Protein AF-A0A928TQ72-F1 (afdb_monomer_lite)

Sequence (127 aa):
MTANPHDPAPPPGLPTPQQAFEFMQRMWNPLGVPIPGFAPPGTPTAAPAPVAGAMPFPNPAMMFATLDPAEVERKLGELRVIENWLAMSLSMLQMSIKTMELQKASLEALRGAAPKGGEGRRQAPSR

Foldseek 3Di:
DDDDPDDPDPDPDDQDPVSLVVVVCCVVCVPPDDDPPDDDPDDDDDDDDDDDDDDPDPDVVVVVVPDDVVVVVVVVVVVVVVVVVVVVVVVSVVVVVVVVVVVVVVVVVVVVPPDPPDDDPDPDDDD

Radius of gyration: 28.76 Å; chains: 1; bounding box: 49×48×96 Å

pLDDT: mean 70.87, std 15.94, range [42.34, 97.69]

Structure (mmCIF, N/CA/C/O backbone):
data_AF-A0A928TQ72-F1
#
_entry.id   AF-A0A928TQ72-F1
#
loop_
_atom_site.group_PDB
_atom_site.id
_atom_site.type_symbol
_atom_site.label_atom_id
_atom_site.label_alt_id
_atom_site.label_comp_id
_atom_site.label_asym_id
_atom_site.label_entity_id
_atom_site.label_seq_id
_atom_site.pdbx_PDB_ins_code
_atom_site.Cartn_x
_atom_site.Cartn_y
_atom_site.Cartn_z
_atom_site.occupancy
_atom_site.B_iso_or_equiv
_atom_site.auth_seq_id
_atom_site.auth_comp_id
_atom_site.auth_asym_id
_atom_site.auth_atom_id
_atom_site.pdbx_PDB_model_num
ATOM 1 N N . MET A 1 1 ? 1.053 24.566 33.201 1.00 52.09 1 MET A N 1
ATOM 2 C CA . MET A 1 1 ? 1.763 23.278 33.073 1.00 52.09 1 MET A CA 1
ATOM 3 C C . MET A 1 1 ? 1.632 22.502 34.374 1.00 52.09 1 MET A C 1
ATOM 5 O O . MET A 1 1 ? 2.221 22.953 35.341 1.00 52.09 1 MET A O 1
ATOM 9 N N . THR A 1 2 ? 0.925 21.371 34.403 1.00 42.34 2 THR A N 1
ATOM 10 C CA . THR A 1 2 ? 1.157 20.286 35.383 1.00 42.34 2 THR A CA 1
ATOM 11 C C . THR A 1 2 ? 0.601 18.980 34.803 1.00 42.34 2 THR A C 1
ATOM 13 O O . THR A 1 2 ? -0.606 18.760 34.778 1.00 42.34 2 THR A O 1
ATOM 16 N N . ALA A 1 3 ? 1.490 18.150 34.252 1.00 44.75 3 ALA A N 1
ATOM 17 C CA . ALA A 1 3 ? 1.177 16.813 33.749 1.00 44.75 3 ALA A CA 1
ATOM 18 C C . ALA A 1 3 ? 1.177 15.793 34.904 1.00 44.75 3 ALA A C 1
ATOM 20 O O . ALA A 1 3 ? 1.959 15.923 35.845 1.00 44.75 3 ALA A O 1
ATOM 21 N N . ASN A 1 4 ? 0.285 14.804 34.833 1.00 46.31 4 ASN A N 1
ATOM 22 C CA . ASN A 1 4 ? 0.061 13.776 35.853 1.00 46.31 4 ASN A CA 1
ATOM 23 C C . ASN A 1 4 ? 1.017 12.574 35.616 1.00 46.31 4 ASN A C 1
ATOM 25 O O . ASN A 1 4 ? 1.099 12.111 34.481 1.00 46.31 4 ASN A O 1
ATOM 29 N N . PRO A 1 5 ? 1.752 12.062 36.625 1.00 55.97 5 PRO A N 1
ATOM 30 C CA . PRO A 1 5 ? 2.858 11.103 36.445 1.00 55.97 5 PRO A CA 1
ATOM 31 C C . PRO A 1 5 ? 2.467 9.613 36.297 1.00 55.97 5 PRO A C 1
ATOM 33 O O . PRO A 1 5 ? 3.276 8.744 36.615 1.00 55.97 5 PRO A O 1
ATOM 36 N N . HIS A 1 6 ? 1.259 9.279 35.829 1.00 53.41 6 HIS A N 1
ATOM 37 C CA . HIS A 1 6 ? 0.826 7.879 35.687 1.00 53.41 6 HIS A CA 1
ATOM 38 C C . HIS A 1 6 ? 0.168 7.583 34.335 1.00 53.41 6 HIS A C 1
ATOM 40 O O . HIS A 1 6 ? -0.966 7.119 34.280 1.00 53.41 6 HIS A O 1
ATOM 46 N N . ASP A 1 7 ? 0.898 7.829 33.249 1.00 58.81 7 ASP A N 1
ATOM 47 C CA . ASP A 1 7 ? 0.660 7.118 31.992 1.00 58.81 7 ASP A CA 1
ATOM 48 C C . ASP A 1 7 ? 1.752 6.049 31.829 1.00 58.81 7 ASP A C 1
ATOM 50 O O . ASP A 1 7 ? 2.940 6.375 31.949 1.00 58.81 7 ASP A O 1
ATOM 54 N N . PRO A 1 8 ? 1.403 4.770 31.592 1.00 58.03 8 PRO A N 1
ATOM 55 C CA . PRO A 1 8 ? 2.397 3.753 31.292 1.00 58.03 8 PRO A CA 1
ATOM 56 C C . PRO A 1 8 ? 3.085 4.121 29.976 1.00 58.03 8 PRO A C 1
ATOM 58 O O . PRO A 1 8 ? 2.469 4.132 28.910 1.00 58.03 8 PRO A O 1
ATOM 61 N N . ALA A 1 9 ? 4.378 4.436 30.063 1.00 61.94 9 ALA A N 1
ATOM 62 C CA . ALA A 1 9 ? 5.214 4.644 28.894 1.00 61.94 9 ALA A CA 1
ATOM 63 C C . ALA A 1 9 ? 5.131 3.396 27.991 1.00 61.94 9 ALA A C 1
ATOM 65 O O . ALA A 1 9 ? 5.322 2.278 28.485 1.00 61.94 9 ALA A O 1
ATOM 66 N N . PRO A 1 10 ? 4.824 3.545 26.690 1.00 57.69 10 PRO A N 1
ATOM 67 C CA . PRO A 1 10 ? 4.765 2.407 25.787 1.00 57.69 10 PRO A CA 1
ATOM 68 C C . PRO A 1 10 ? 6.147 1.731 25.693 1.00 57.69 10 PRO A C 1
ATOM 70 O O . PRO A 1 10 ? 7.170 2.423 25.724 1.00 57.69 10 PRO A O 1
ATOM 73 N N . PRO A 1 11 ? 6.204 0.389 25.592 1.00 56.75 11 PRO A N 1
ATOM 74 C CA . PRO A 1 11 ? 7.461 -0.347 25.531 1.00 56.75 11 PRO A CA 1
ATOM 75 C C . PRO A 1 11 ? 8.291 0.080 24.307 1.00 56.75 11 PRO A C 1
ATOM 77 O O . PRO A 1 11 ? 7.732 0.283 23.224 1.00 56.75 11 PRO A O 1
ATOM 80 N N . PRO A 1 12 ? 9.623 0.206 24.443 1.00 56.25 12 PRO A N 1
ATOM 81 C CA . PRO A 1 12 ? 10.479 0.649 23.353 1.00 56.25 12 PRO A CA 1
ATOM 82 C C . PRO A 1 12 ? 10.559 -0.454 22.294 1.00 56.25 12 PRO A C 1
ATOM 84 O O . PRO A 1 12 ? 11.138 -1.511 22.534 1.00 56.25 12 PRO A O 1
ATOM 87 N N . GLY A 1 13 ? 9.970 -0.219 21.120 1.00 59.28 13 GLY A N 1
ATOM 88 C CA . GLY A 1 13 ? 10.165 -1.092 19.957 1.00 59.28 13 GLY A CA 1
ATOM 89 C C . GLY A 1 13 ? 8.981 -1.241 19.005 1.00 59.28 13 GLY A C 1
ATOM 90 O O . GLY A 1 13 ? 9.192 -1.692 17.884 1.00 59.28 13 GLY A O 1
ATOM 91 N N . LEU A 1 14 ? 7.761 -0.847 19.392 1.00 60.28 14 LEU A N 1
ATOM 92 C CA . LEU A 1 14 ? 6.604 -0.858 18.490 1.00 60.28 14 LEU A CA 1
ATOM 93 C C . LEU A 1 14 ? 6.079 0.567 18.287 1.00 60.28 14 LEU A C 1
ATOM 95 O O . LEU A 1 14 ? 5.783 1.236 19.280 1.00 60.28 14 LEU A O 1
ATOM 99 N N . PRO A 1 15 ? 5.956 1.046 17.034 1.00 62.56 15 PRO A N 1
ATOM 100 C CA . PRO A 1 15 ? 5.344 2.339 16.782 1.00 62.56 15 PRO A CA 1
ATOM 101 C C . PRO A 1 15 ? 3.919 2.307 17.327 1.00 62.56 15 PRO A C 1
ATOM 103 O O . PRO A 1 15 ? 3.147 1.387 17.038 1.00 62.56 15 PRO A O 1
ATOM 106 N N . THR A 1 16 ? 3.568 3.297 18.145 1.00 73.81 16 THR A N 1
ATOM 107 C CA . THR A 1 16 ? 2.185 3.429 18.606 1.00 73.81 16 THR A CA 1
ATOM 108 C C . THR A 1 16 ? 1.267 3.644 17.394 1.00 73.81 16 THR A C 1
ATOM 110 O O . THR A 1 16 ? 1.723 4.148 16.361 1.00 73.81 16 THR A O 1
ATOM 113 N N . PRO A 1 17 ? -0.034 3.313 17.478 1.00 63.50 17 PRO A N 1
ATOM 114 C CA . PRO A 1 17 ? -0.975 3.564 16.384 1.00 63.50 17 PRO A CA 1
ATOM 115 C C . PRO A 1 17 ? -0.949 5.017 15.880 1.00 63.50 17 PRO A C 1
ATOM 117 O O . PRO A 1 17 ? -1.140 5.265 14.693 1.00 63.50 17 PRO A O 1
ATOM 120 N N . GLN A 1 18 ? -0.647 5.971 16.767 1.00 69.75 18 GLN A N 1
ATOM 121 C CA . GLN A 1 18 ? -0.488 7.388 16.440 1.00 69.75 18 GLN A CA 1
ATOM 122 C C . GLN A 1 18 ? 0.794 7.654 15.634 1.00 69.75 18 GLN A C 1
ATOM 124 O O . GLN A 1 18 ? 0.741 8.322 14.607 1.00 69.75 18 GLN A O 1
ATOM 129 N N . GLN A 1 19 ? 1.928 7.080 16.044 1.00 71.38 19 GLN A N 1
ATOM 130 C CA . GLN A 1 19 ? 3.205 7.213 15.329 1.00 71.38 19 GLN A CA 1
ATOM 131 C C . GLN A 1 19 ? 3.164 6.541 13.951 1.00 71.38 19 GLN A C 1
ATOM 133 O O . GLN A 1 19 ? 3.716 7.062 12.983 1.00 71.38 19 GLN A O 1
ATOM 138 N N . ALA A 1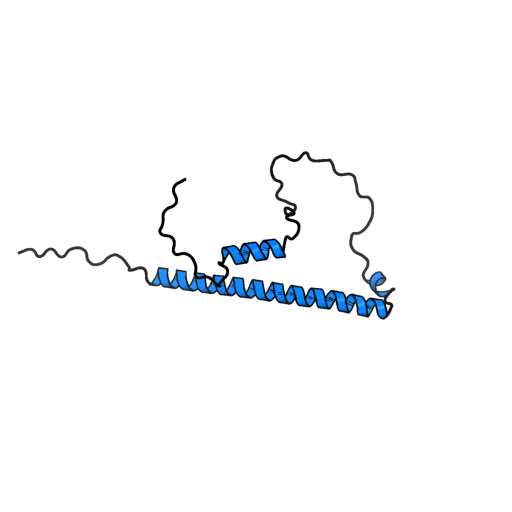 20 ? 2.471 5.404 13.842 1.00 71.94 20 ALA A N 1
ATOM 139 C CA . ALA A 1 20 ? 2.236 4.732 12.569 1.00 71.94 20 ALA A CA 1
ATOM 140 C C . ALA A 1 20 ? 1.380 5.593 11.620 1.00 71.94 20 ALA A C 1
ATOM 142 O O . ALA A 1 20 ? 1.672 5.661 10.426 1.00 71.94 20 ALA A O 1
ATOM 143 N N . PHE A 1 21 ? 0.363 6.287 12.145 1.00 70.19 21 PHE A N 1
ATOM 144 C CA . PHE A 1 21 ? -0.481 7.201 11.371 1.00 70.19 21 PHE A CA 1
ATOM 145 C C . PHE A 1 21 ? 0.280 8.454 10.907 1.00 70.19 21 PHE A C 1
ATOM 147 O O . PHE A 1 21 ? 0.174 8.830 9.743 1.00 70.19 21 PHE A O 1
ATOM 154 N N . GLU A 1 22 ? 1.118 9.055 11.757 1.00 69.31 22 GLU A N 1
ATOM 155 C CA . GLU A 1 22 ? 1.954 10.202 11.368 1.00 69.31 22 GLU A CA 1
ATOM 156 C C . GLU A 1 22 ? 3.024 9.836 10.333 1.00 69.31 22 GLU A C 1
ATOM 158 O O . GLU A 1 22 ? 3.242 10.573 9.369 1.00 69.31 22 GLU A O 1
ATOM 163 N N . PHE A 1 23 ? 3.669 8.677 10.484 1.00 74.50 23 PHE A N 1
ATOM 164 C CA . PHE A 1 23 ? 4.599 8.151 9.485 1.00 74.50 23 PHE A CA 1
ATOM 165 C C . PHE A 1 23 ? 3.905 7.941 8.131 1.00 74.50 23 PHE A C 1
ATOM 167 O O . PHE A 1 23 ? 4.436 8.332 7.091 1.00 74.50 23 PHE A O 1
ATOM 174 N N . MET A 1 24 ? 2.690 7.388 8.146 1.00 75.81 24 MET A N 1
ATOM 175 C CA . MET A 1 24 ? 1.874 7.174 6.951 1.00 75.81 24 MET A CA 1
ATOM 176 C C . MET A 1 24 ? 1.455 8.496 6.302 1.00 75.81 24 MET A C 1
ATOM 178 O O . MET A 1 24 ? 1.591 8.654 5.092 1.00 75.81 24 MET A O 1
ATOM 182 N N . GLN A 1 25 ? 1.029 9.479 7.097 1.00 70.75 25 GLN A N 1
ATOM 183 C CA . GLN A 1 25 ? 0.675 10.814 6.619 1.00 70.75 25 GLN A CA 1
ATOM 184 C C . GLN A 1 25 ? 1.884 11.541 6.015 1.00 70.75 25 GLN A C 1
ATOM 186 O O . GLN A 1 25 ? 1.756 12.183 4.977 1.00 70.75 25 GLN A O 1
ATOM 191 N N . ARG A 1 26 ? 3.077 11.392 6.602 1.00 74.69 26 ARG A N 1
ATOM 192 C CA . ARG A 1 26 ? 4.334 11.925 6.055 1.00 74.69 26 ARG A CA 1
ATOM 193 C C . ARG A 1 26 ? 4.766 11.211 4.770 1.00 74.69 26 ARG A C 1
ATOM 195 O O . ARG A 1 26 ? 5.347 11.847 3.896 1.00 74.69 26 ARG A O 1
ATOM 202 N N . MET A 1 27 ? 4.475 9.917 4.642 1.00 75.38 27 MET A N 1
ATOM 203 C CA . MET A 1 27 ? 4.761 9.137 3.435 1.00 75.38 27 MET A CA 1
ATOM 204 C C . MET A 1 27 ? 3.809 9.486 2.280 1.00 75.38 27 MET A C 1
ATOM 206 O O . MET A 1 27 ? 4.243 9.583 1.136 1.00 75.38 27 MET A O 1
ATOM 210 N N . TRP A 1 28 ? 2.520 9.675 2.568 1.00 70.81 28 TRP A N 1
ATOM 211 C CA . TRP A 1 28 ? 1.485 9.962 1.567 1.00 70.81 28 TRP A CA 1
ATOM 212 C C . TRP A 1 28 ? 1.270 11.453 1.285 1.00 70.81 28 TRP A C 1
ATOM 214 O O . TRP A 1 28 ? 0.672 11.793 0.268 1.00 70.81 28 TRP A O 1
ATOM 224 N N . ASN A 1 29 ? 1.780 12.350 2.131 1.00 68.69 29 ASN A N 1
ATOM 225 C CA . ASN A 1 29 ? 1.739 13.793 1.904 1.00 68.69 29 ASN A CA 1
ATOM 226 C C . ASN A 1 29 ? 3.133 14.432 2.064 1.00 68.69 29 ASN A C 1
ATOM 228 O O . ASN A 1 29 ? 3.348 15.230 2.981 1.00 68.69 29 ASN A O 1
ATOM 232 N N . PRO A 1 30 ? 4.100 14.110 1.180 1.00 66.38 30 PRO A N 1
ATOM 233 C CA . PRO A 1 30 ? 5.491 14.548 1.327 1.00 66.38 30 PRO A CA 1
ATOM 234 C C . PRO A 1 30 ? 5.687 16.069 1.192 1.00 66.38 30 PRO A C 1
ATOM 236 O O . PRO A 1 30 ? 6.744 16.580 1.549 1.00 66.38 30 PRO A O 1
ATOM 239 N N . LEU A 1 31 ? 4.682 16.798 0.697 1.00 69.94 31 LEU A N 1
ATOM 240 C CA . LEU A 1 31 ? 4.726 18.249 0.491 1.00 69.94 31 LEU A CA 1
ATOM 241 C C . LEU A 1 31 ? 3.846 19.034 1.483 1.00 69.94 31 LEU A C 1
ATOM 243 O O . LEU A 1 31 ? 3.828 20.260 1.429 1.00 69.94 31 LEU A O 1
ATOM 247 N N . GLY A 1 32 ? 3.109 18.358 2.376 1.00 60.22 32 GLY A N 1
ATOM 248 C CA . GLY A 1 32 ? 2.215 19.023 3.333 1.00 60.22 32 GLY A CA 1
ATOM 249 C C . GLY A 1 32 ? 1.110 19.864 2.678 1.00 60.22 32 GLY A C 1
ATOM 250 O O . GLY A 1 32 ? 0.597 20.788 3.308 1.00 60.22 32 GLY A O 1
ATOM 251 N N . VAL A 1 33 ? 0.751 19.586 1.419 1.00 69.06 33 VAL A N 1
ATOM 252 C CA . VAL A 1 33 ? -0.185 20.430 0.661 1.00 69.06 33 VAL A CA 1
ATOM 253 C C . VAL A 1 33 ? -1.613 20.116 1.116 1.00 69.06 33 VAL A C 1
ATOM 255 O O . VAL A 1 33 ? -2.001 18.943 1.123 1.00 69.06 33 VAL A O 1
ATOM 258 N N . PRO A 1 34 ? -2.402 21.121 1.532 1.00 54.97 34 PRO A N 1
ATOM 259 C CA . PRO A 1 34 ? -3.790 20.920 1.919 1.00 54.97 34 PRO A CA 1
ATOM 260 C C . PRO A 1 34 ? -4.626 20.474 0.715 1.00 54.97 34 PRO A C 1
ATOM 262 O O . PRO A 1 34 ? -4.479 20.980 -0.398 1.00 54.97 34 PRO A O 1
ATOM 265 N N . ILE A 1 35 ? -5.512 19.510 0.958 1.00 62.72 35 ILE A N 1
ATOM 266 C CA . ILE A 1 35 ? -6.424 18.944 -0.036 1.00 62.72 35 ILE A CA 1
ATOM 267 C C . ILE A 1 35 ? -7.343 20.061 -0.572 1.00 62.72 35 ILE A C 1
ATOM 269 O O . ILE A 1 35 ? -7.974 20.759 0.231 1.00 62.72 35 ILE A O 1
ATOM 273 N N . PRO A 1 36 ? -7.456 20.237 -1.903 1.00 53.25 36 PRO A N 1
ATOM 274 C CA . PRO A 1 36 ? -8.392 21.184 -2.502 1.00 53.25 36 PRO A CA 1
ATOM 275 C C . PRO A 1 36 ? -9.821 20.925 -2.000 1.00 53.25 36 PRO A C 1
ATOM 277 O O . PRO A 1 36 ? -10.369 19.847 -2.212 1.00 53.25 36 PRO A O 1
ATOM 280 N N . GLY A 1 37 ? -10.406 21.902 -1.300 1.00 61.78 37 GLY A N 1
ATOM 281 C CA . GLY A 1 37 ? -11.734 21.800 -0.675 1.00 61.78 37 GLY A CA 1
ATOM 282 C C . GLY A 1 37 ? -11.786 22.222 0.798 1.00 61.78 37 GLY A C 1
ATOM 283 O O . GLY A 1 37 ? -12.871 22.474 1.312 1.00 61.78 37 GLY A O 1
ATOM 284 N N . PHE A 1 38 ? -10.639 22.371 1.468 1.00 70.81 38 PHE A N 1
ATOM 285 C CA . PHE A 1 38 ? -10.571 22.917 2.826 1.00 70.81 38 PHE A CA 1
ATOM 286 C C . PHE A 1 38 ? -9.535 24.046 2.887 1.00 70.81 38 PHE A C 1
ATOM 288 O O . PHE A 1 38 ? -8.350 23.819 3.124 1.00 70.81 38 PHE A O 1
ATOM 295 N N . ALA A 1 39 ? -9.974 25.276 2.613 1.00 60.62 39 ALA A N 1
ATOM 296 C CA . ALA A 1 39 ? -9.123 26.453 2.756 1.00 60.62 39 ALA A CA 1
ATOM 297 C C . ALA A 1 39 ? -9.111 26.909 4.228 1.00 60.62 39 ALA A C 1
ATOM 299 O O . ALA A 1 39 ? -10.187 27.122 4.796 1.00 60.62 39 ALA A O 1
ATOM 300 N N . PRO A 1 40 ? -7.939 27.095 4.862 1.00 54.16 40 PRO A N 1
ATOM 301 C CA . PRO A 1 40 ? -7.872 27.825 6.118 1.00 54.16 40 PRO A CA 1
ATOM 302 C C . PRO A 1 40 ? -8.299 29.287 5.883 1.00 54.16 40 PRO A C 1
ATOM 304 O O . PRO A 1 40 ? -7.955 29.873 4.849 1.00 54.16 40 PRO A O 1
ATOM 307 N N . PRO A 1 41 ? -9.052 29.896 6.814 1.00 44.88 41 PRO A N 1
ATOM 308 C CA . PRO A 1 41 ? -9.522 31.266 6.660 1.00 44.88 41 PRO A CA 1
ATOM 309 C C . PRO A 1 41 ? -8.330 32.233 6.679 1.00 44.88 41 PRO A C 1
ATOM 311 O O . PRO A 1 41 ? -7.602 32.291 7.668 1.00 44.88 41 PRO A O 1
ATOM 314 N N . GLY A 1 42 ? -8.134 32.995 5.594 1.00 60.19 42 GLY A N 1
ATOM 315 C CA . GLY A 1 42 ? -7.206 34.136 5.584 1.00 60.19 42 GLY A CA 1
ATOM 316 C C . GLY A 1 42 ? -6.320 34.349 4.351 1.00 60.19 42 GLY A C 1
ATOM 317 O O . GLY A 1 42 ? -5.489 35.251 4.396 1.00 60.19 42 GLY A O 1
ATOM 318 N N . THR A 1 43 ? -6.454 33.592 3.255 1.00 56.69 43 THR A N 1
ATOM 319 C CA . THR A 1 43 ? -5.659 33.856 2.034 1.00 56.69 43 THR A CA 1
ATOM 320 C C . THR A 1 43 ? -6.487 34.585 0.965 1.00 56.69 43 THR A C 1
ATOM 322 O O . THR A 1 43 ? -7.625 34.191 0.710 1.00 56.69 43 THR A O 1
ATOM 325 N N . PRO A 1 44 ? -5.974 35.676 0.358 1.00 49.16 44 PRO A N 1
ATOM 326 C CA . PRO A 1 44 ? -6.716 36.438 -0.640 1.00 49.16 44 PRO A CA 1
ATOM 327 C C . PRO A 1 44 ? -6.837 35.649 -1.950 1.00 49.16 44 PRO A C 1
ATOM 329 O O . PRO A 1 44 ? -5.843 35.262 -2.562 1.00 49.16 44 PRO A O 1
ATOM 332 N N . THR A 1 45 ? -8.078 35.423 -2.377 1.00 53.38 45 THR A N 1
ATOM 333 C CA . THR A 1 45 ? -8.441 34.734 -3.618 1.00 53.38 45 THR A CA 1
ATOM 334 C C . THR A 1 45 ? -8.037 35.573 -4.833 1.00 53.38 45 THR A C 1
ATOM 336 O O . THR A 1 45 ? -8.632 36.618 -5.093 1.00 53.38 45 THR A O 1
ATOM 339 N N . ALA A 1 46 ? -7.047 35.121 -5.605 1.00 55.50 46 ALA A N 1
ATOM 340 C CA . ALA A 1 46 ? -6.800 35.647 -6.947 1.00 55.50 46 ALA A CA 1
ATOM 341 C C . ALA A 1 46 ? -7.788 35.006 -7.941 1.00 55.50 46 ALA A C 1
ATOM 343 O O . ALA A 1 46 ? -7.986 33.791 -7.938 1.00 55.50 46 ALA A O 1
ATOM 344 N N . ALA A 1 47 ? -8.439 35.840 -8.754 1.00 57.88 47 ALA A N 1
ATOM 345 C CA . ALA A 1 47 ? -9.475 35.450 -9.708 1.00 57.88 47 ALA A CA 1
ATOM 346 C C . ALA A 1 47 ? -8.957 34.495 -10.811 1.00 57.88 47 ALA A C 1
ATOM 348 O O . ALA A 1 47 ? -7.805 34.622 -11.231 1.00 57.88 47 ALA A O 1
ATOM 349 N N . PRO A 1 48 ? -9.789 33.568 -11.327 1.00 54.53 48 PRO A N 1
ATOM 350 C CA . PRO A 1 48 ? -9.377 32.640 -12.376 1.00 54.53 48 PRO A CA 1
ATOM 351 C C . PRO A 1 48 ? -9.410 33.294 -13.769 1.00 54.53 48 PRO A C 1
ATOM 353 O O . PRO A 1 48 ? -10.391 33.934 -14.148 1.00 54.53 48 PRO A O 1
ATOM 356 N N . ALA A 1 49 ? -8.347 33.090 -14.551 1.00 63.09 49 ALA A N 1
ATOM 357 C CA . ALA A 1 49 ? -8.306 33.360 -15.991 1.00 63.09 49 ALA A CA 1
ATOM 358 C C . ALA A 1 49 ? -8.954 32.199 -16.787 1.00 63.09 49 ALA A C 1
ATOM 360 O O . ALA A 1 49 ? -8.929 31.059 -16.314 1.00 63.09 49 ALA A O 1
ATOM 361 N N . PRO A 1 50 ? -9.523 32.436 -17.987 1.00 54.03 50 PRO A N 1
ATOM 362 C CA . PRO A 1 50 ? -10.208 31.394 -18.745 1.00 54.03 50 PRO A CA 1
ATOM 363 C C . PRO A 1 50 ? -9.203 30.501 -19.487 1.00 54.03 50 PRO A C 1
ATOM 365 O O . PRO A 1 50 ? -8.391 30.986 -20.274 1.00 54.03 50 PRO A O 1
ATOM 368 N N . VAL A 1 51 ? -9.278 29.183 -19.276 1.00 54.62 51 VAL A N 1
ATOM 369 C CA . VAL A 1 51 ? -8.545 28.197 -20.085 1.00 54.62 51 VAL A CA 1
ATOM 370 C C . VAL A 1 51 ? -9.384 27.830 -21.309 1.00 54.62 51 VAL A C 1
ATOM 372 O O . VAL A 1 51 ? -10.410 27.159 -21.212 1.00 54.62 51 VAL A O 1
ATOM 375 N N . ALA A 1 52 ? -8.969 28.317 -22.476 1.00 53.50 52 ALA A N 1
ATOM 376 C CA . ALA A 1 52 ? -9.544 27.931 -23.755 1.00 53.50 52 ALA A CA 1
ATOM 377 C C . ALA A 1 52 ? -8.856 26.661 -24.279 1.00 53.50 52 ALA A C 1
ATOM 379 O O . ALA A 1 52 ? -7.643 26.641 -24.458 1.00 53.50 52 ALA A O 1
ATOM 380 N N . GLY A 1 53 ? -9.658 25.633 -24.568 1.00 55.75 53 GLY A N 1
ATOM 381 C CA . GLY A 1 53 ? -9.371 24.638 -25.603 1.00 55.75 53 GLY A CA 1
ATOM 382 C C . GLY A 1 53 ? -8.213 23.668 -25.362 1.00 55.75 53 GLY A C 1
ATOM 383 O O . GLY A 1 53 ? -7.181 23.780 -26.006 1.00 55.75 53 GLY A O 1
ATOM 384 N N . ALA A 1 54 ? -8.435 22.630 -24.556 1.00 54.16 54 ALA A N 1
ATOM 385 C CA . ALA A 1 54 ? -7.825 21.315 -24.770 1.00 54.16 54 ALA A CA 1
ATOM 386 C C . ALA A 1 54 ? -8.601 20.275 -23.954 1.00 54.16 54 ALA A C 1
ATOM 388 O O . ALA A 1 54 ? -8.734 20.405 -22.739 1.00 54.16 54 ALA A O 1
ATOM 389 N N . MET A 1 55 ? -9.140 19.252 -24.618 1.00 60.53 55 MET A N 1
ATOM 390 C CA . MET A 1 55 ? -9.709 18.086 -23.939 1.00 60.53 55 MET A CA 1
ATOM 391 C C . MET A 1 55 ? -8.631 17.468 -23.023 1.00 60.53 55 MET A C 1
ATOM 393 O O . MET A 1 55 ? -7.556 17.142 -23.524 1.00 60.53 55 MET A O 1
ATOM 397 N N . PRO A 1 56 ? -8.884 17.281 -21.714 1.00 63.91 56 PRO A N 1
ATOM 398 C CA . PRO A 1 56 ? -7.870 16.864 -20.736 1.00 63.91 56 PRO A CA 1
ATOM 399 C C . PRO A 1 56 ? -7.469 15.381 -20.823 1.00 63.91 56 PRO A C 1
ATOM 401 O O . PRO A 1 56 ? -6.747 14.889 -19.959 1.00 63.91 56 PRO A O 1
ATOM 404 N N . PHE A 1 57 ? -7.915 14.658 -21.852 1.00 62.69 57 PHE A N 1
ATOM 405 C CA . PHE A 1 57 ? -7.632 13.237 -22.016 1.00 62.69 57 PHE A CA 1
ATOM 406 C C . PHE A 1 57 ? -7.054 12.970 -23.408 1.00 62.69 57 PHE A C 1
ATOM 408 O O . PHE A 1 57 ? -7.743 13.204 -24.406 1.00 62.69 57 PHE A O 1
ATOM 415 N N . PRO A 1 58 ? -5.801 12.488 -23.504 1.00 67.44 58 PRO A N 1
ATOM 416 C CA . PRO A 1 58 ? -5.234 12.095 -24.783 1.00 67.44 58 PRO A CA 1
ATOM 417 C C . PRO A 1 58 ? -6.055 10.947 -25.384 1.00 67.44 58 PRO A C 1
ATOM 419 O O . PRO A 1 58 ? -6.404 9.988 -24.697 1.00 67.44 58 PRO A O 1
ATOM 422 N N . ASN A 1 59 ? -6.364 11.051 -26.677 1.00 64.25 59 ASN A N 1
ATOM 423 C CA . ASN A 1 59 ? -7.066 10.019 -27.436 1.00 64.25 59 ASN A CA 1
ATOM 424 C C . ASN A 1 59 ? -6.249 8.703 -27.420 1.00 64.25 59 ASN A C 1
ATOM 426 O O . ASN A 1 59 ? -5.103 8.722 -27.880 1.00 64.25 59 ASN A O 1
ATOM 430 N N . PRO A 1 60 ? -6.798 7.564 -26.947 1.00 60.44 60 PRO A N 1
ATOM 431 C CA . PRO A 1 60 ? -6.059 6.303 -26.817 1.00 60.44 60 PRO A CA 1
ATOM 432 C C . PRO A 1 60 ? -5.463 5.815 -28.142 1.00 60.44 60 PRO A C 1
ATOM 434 O O . PRO A 1 60 ? -4.375 5.253 -28.145 1.00 60.44 60 PRO A O 1
ATOM 437 N N . ALA A 1 61 ? -6.096 6.103 -29.284 1.00 61.66 61 ALA A N 1
ATOM 438 C CA . ALA A 1 61 ? -5.570 5.732 -30.600 1.00 61.66 61 ALA A CA 1
ATOM 439 C C . ALA A 1 61 ? -4.249 6.445 -30.964 1.00 61.66 61 ALA A C 1
ATOM 441 O O . ALA A 1 61 ? -3.431 5.887 -31.689 1.00 61.66 61 ALA A O 1
ATOM 442 N N . MET A 1 62 ? -4.004 7.646 -30.427 1.00 62.25 62 MET A N 1
ATOM 443 C CA . MET A 1 62 ? -2.748 8.381 -30.632 1.00 62.25 62 MET A CA 1
ATOM 444 C C . MET A 1 62 ? -1.635 7.921 -29.681 1.00 62.25 62 MET A C 1
ATOM 446 O O . MET A 1 62 ? -0.467 8.121 -29.992 1.00 62.25 62 MET A O 1
ATOM 450 N N . MET A 1 63 ? -1.967 7.269 -28.557 1.00 59.97 63 MET A N 1
ATOM 451 C CA . MET A 1 63 ? -0.966 6.680 -27.653 1.00 59.97 63 MET A CA 1
ATOM 452 C C . MET A 1 63 ? -0.296 5.434 -28.251 1.00 59.97 63 MET A C 1
ATOM 454 O O . MET A 1 63 ? 0.855 5.150 -27.938 1.00 59.97 63 MET A O 1
ATOM 458 N N . PHE A 1 64 ? -0.997 4.694 -29.117 1.00 55.62 64 PHE A N 1
ATOM 459 C CA . PHE A 1 64 ? -0.453 3.500 -29.779 1.00 55.62 64 PHE A CA 1
ATOM 460 C C . PHE A 1 64 ? 0.355 3.814 -31.047 1.00 55.62 64 PHE A C 1
ATOM 462 O O . PHE A 1 64 ? 1.098 2.959 -31.521 1.00 55.62 64 PHE A O 1
ATOM 469 N N . ALA A 1 65 ? 0.244 5.030 -31.588 1.00 57.22 65 ALA A N 1
ATOM 470 C CA . ALA A 1 65 ? 0.896 5.422 -32.835 1.00 57.22 65 ALA A CA 1
ATOM 471 C C . ALA A 1 65 ? 2.398 5.763 -32.686 1.00 57.22 65 ALA A C 1
ATOM 473 O O . ALA A 1 65 ? 3.062 5.968 -33.699 1.00 57.22 65 ALA A O 1
ATOM 474 N N . THR A 1 66 ? 2.948 5.806 -31.462 1.00 55.84 66 THR A N 1
ATOM 475 C CA . THR A 1 66 ? 4.355 6.181 -31.190 1.00 55.84 66 THR A CA 1
ATOM 476 C C . THR A 1 66 ? 5.181 5.115 -30.459 1.00 55.84 66 THR A C 1
ATOM 478 O O . THR A 1 66 ? 6.267 5.425 -29.986 1.00 55.84 66 THR A O 1
ATOM 481 N N . LEU A 1 67 ? 4.702 3.871 -30.338 1.00 59.88 67 LEU A N 1
ATOM 482 C CA . LEU A 1 67 ? 5.351 2.836 -29.518 1.00 59.88 67 LEU A CA 1
ATOM 483 C C . LEU A 1 67 ? 6.622 2.261 -30.174 1.00 59.88 67 LEU A C 1
ATOM 485 O O . LEU A 1 67 ? 6.617 1.159 -30.719 1.00 59.88 67 LEU A O 1
ATOM 489 N N . ASP A 1 68 ? 7.726 3.000 -30.086 1.00 75.81 68 ASP A N 1
ATOM 490 C CA . ASP A 1 68 ? 9.078 2.439 -30.147 1.00 75.81 68 ASP A CA 1
ATOM 491 C C . ASP A 1 68 ? 9.210 1.354 -29.050 1.00 75.81 68 ASP A C 1
ATOM 493 O O . ASP A 1 68 ? 8.855 1.625 -27.894 1.00 75.81 68 ASP A O 1
ATOM 497 N N . PRO A 1 69 ? 9.689 0.129 -29.358 1.00 83.00 69 PRO A N 1
ATOM 498 C CA . PRO A 1 69 ? 9.930 -0.918 -28.362 1.00 83.00 69 PRO A CA 1
ATOM 499 C C . PRO A 1 69 ? 10.674 -0.440 -27.104 1.00 83.00 69 PRO A C 1
ATOM 501 O O . PRO A 1 69 ? 10.330 -0.852 -25.996 1.00 83.00 69 PRO A O 1
ATOM 504 N N . ALA A 1 70 ? 11.623 0.491 -27.245 1.00 84.31 70 ALA A N 1
ATOM 505 C CA . ALA A 1 70 ? 12.351 1.056 -26.108 1.00 84.31 70 ALA A CA 1
ATOM 506 C C . ALA A 1 70 ? 11.456 1.895 -25.169 1.00 84.31 70 ALA A C 1
ATOM 508 O O . ALA A 1 70 ? 11.655 1.913 -23.950 1.00 84.31 70 ALA A O 1
ATOM 509 N N . GLU A 1 71 ? 10.445 2.589 -25.704 1.00 84.94 71 GLU A N 1
ATOM 510 C CA . GLU A 1 71 ? 9.480 3.334 -24.888 1.00 84.94 71 GLU A CA 1
ATOM 511 C C . GLU A 1 71 ? 8.558 2.376 -24.123 1.00 84.94 71 GLU A C 1
ATOM 513 O O . GLU A 1 71 ? 8.254 2.615 -22.952 1.00 84.94 71 GLU A O 1
ATOM 518 N N . VAL A 1 72 ? 8.160 1.263 -24.747 1.00 87.25 72 VAL A N 1
ATOM 519 C CA . VAL A 1 72 ? 7.358 0.212 -24.100 1.00 87.25 72 VAL A CA 1
ATOM 520 C C . VAL A 1 72 ? 8.106 -0.384 -22.907 1.00 87.25 72 VAL A C 1
ATOM 522 O O . VAL A 1 72 ? 7.522 -0.519 -21.831 1.00 87.25 72 VAL A O 1
ATOM 525 N N . GLU A 1 73 ? 9.398 -0.680 -23.054 1.00 91.25 73 GLU A N 1
ATOM 526 C CA . GLU A 1 73 ? 10.240 -1.186 -21.962 1.00 91.25 73 GLU A CA 1
ATOM 527 C C . GLU A 1 73 ? 10.369 -0.178 -20.813 1.00 91.25 73 GLU A C 1
ATOM 529 O O . GLU A 1 73 ? 10.251 -0.550 -19.641 1.00 91.25 73 GLU A O 1
ATOM 534 N N . ARG A 1 74 ? 10.527 1.115 -21.128 1.00 90.56 74 ARG A N 1
ATOM 535 C CA . ARG A 1 74 ? 10.543 2.175 -20.111 1.00 90.56 74 ARG A CA 1
ATOM 536 C C . ARG A 1 74 ? 9.212 2.260 -19.364 1.00 90.56 74 ARG A C 1
ATOM 538 O O . ARG A 1 74 ? 9.212 2.244 -18.133 1.00 90.56 74 ARG A O 1
ATOM 545 N N . LYS A 1 75 ? 8.084 2.305 -20.085 1.00 88.69 75 LYS A N 1
ATOM 546 C CA . LYS A 1 75 ? 6.742 2.343 -19.476 1.00 88.69 75 LYS A CA 1
ATOM 547 C C . LYS A 1 75 ? 6.486 1.110 -18.618 1.00 88.69 75 LYS A C 1
ATOM 549 O O . LYS A 1 75 ? 5.895 1.226 -17.549 1.00 88.69 75 LYS A O 1
ATOM 554 N N . LEU A 1 76 ? 6.954 -0.061 -19.049 1.00 94.38 76 LEU A N 1
ATOM 555 C CA . LEU A 1 76 ? 6.862 -1.279 -18.253 1.00 94.38 76 LEU A CA 1
ATOM 556 C C . LEU A 1 76 ? 7.625 -1.124 -16.930 1.00 94.38 76 LEU A C 1
ATOM 558 O O . LEU A 1 76 ? 7.074 -1.445 -15.880 1.00 94.38 76 LEU A O 1
ATOM 562 N N . GLY A 1 77 ? 8.847 -0.586 -16.959 1.00 94.81 77 GLY A N 1
ATOM 563 C CA . GLY A 1 77 ? 9.626 -0.296 -15.752 1.00 94.81 77 GLY A CA 1
ATOM 564 C C . GLY 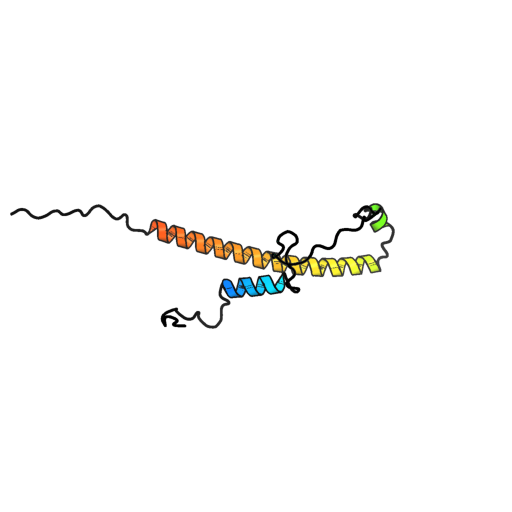A 1 77 ? 8.915 0.664 -14.794 1.00 94.81 77 GLY A C 1
ATOM 565 O O . GLY A 1 77 ? 8.786 0.369 -13.607 1.00 94.81 77 GLY A O 1
ATOM 566 N N . GLU A 1 78 ? 8.389 1.776 -15.309 1.00 93.94 78 GLU A N 1
ATOM 567 C CA . GLU A 1 78 ? 7.623 2.753 -14.520 1.00 93.94 78 GLU A CA 1
ATOM 568 C C . GLU A 1 78 ? 6.381 2.116 -13.875 1.00 93.94 78 GLU A C 1
ATOM 570 O O . GLU A 1 78 ? 6.147 2.269 -12.673 1.00 93.94 78 GLU A O 1
ATOM 575 N N . LEU A 1 79 ? 5.618 1.331 -14.643 1.00 97.69 79 LEU A N 1
ATOM 576 C CA . LEU A 1 79 ? 4.428 0.640 -14.146 1.00 97.69 79 LEU A CA 1
ATOM 577 C C . LEU A 1 79 ? 4.757 -0.419 -13.089 1.00 97.69 79 LEU A C 1
ATOM 579 O O . LEU A 1 79 ? 3.990 -0.569 -12.143 1.00 97.69 79 LEU A O 1
ATOM 583 N N . ARG A 1 80 ? 5.900 -1.112 -13.185 1.00 96.94 80 ARG A N 1
ATOM 584 C CA . ARG A 1 80 ? 6.356 -2.053 -12.143 1.00 96.94 80 ARG A CA 1
ATOM 585 C C . ARG A 1 80 ? 6.706 -1.352 -10.834 1.00 96.94 80 ARG A C 1
ATOM 587 O O . ARG A 1 80 ? 6.419 -1.877 -9.760 1.00 96.94 80 ARG A O 1
ATOM 594 N N . VAL A 1 81 ? 7.296 -0.160 -10.901 1.00 96.50 81 VAL A N 1
ATOM 595 C CA . VAL A 1 81 ? 7.561 0.648 -9.701 1.00 96.50 81 VAL A CA 1
ATOM 596 C C . VAL A 1 81 ? 6.245 1.078 -9.049 1.00 96.50 81 VAL A C 1
ATOM 598 O O . VAL A 1 81 ? 6.097 0.941 -7.833 1.00 96.50 81 VAL A O 1
ATOM 601 N N . ILE A 1 82 ? 5.275 1.533 -9.851 1.00 96.75 82 ILE A N 1
ATOM 602 C CA . ILE A 1 82 ? 3.935 1.894 -9.365 1.00 96.75 82 ILE A CA 1
ATOM 603 C C . ILE A 1 82 ? 3.244 0.678 -8.740 1.00 96.75 82 ILE A C 1
ATOM 605 O O . ILE A 1 82 ? 2.719 0.781 -7.634 1.00 96.75 82 ILE A O 1
ATOM 609 N N . GLU A 1 83 ? 3.279 -0.477 -9.404 1.00 95.50 83 GLU A N 1
ATOM 610 C CA . GLU A 1 83 ? 2.722 -1.736 -8.899 1.00 95.50 83 GLU A CA 1
ATOM 611 C C . GLU A 1 83 ? 3.309 -2.095 -7.528 1.00 95.50 83 GLU A C 1
ATOM 613 O O . GLU A 1 83 ? 2.566 -2.362 -6.583 1.00 95.50 83 GLU A O 1
ATOM 618 N N . ASN A 1 84 ? 4.634 -2.035 -7.387 1.00 93.62 84 ASN A N 1
ATOM 619 C CA . ASN A 1 84 ? 5.312 -2.335 -6.130 1.00 93.62 84 ASN A CA 1
ATOM 620 C C . ASN A 1 84 ? 4.925 -1.352 -5.008 1.00 93.62 84 ASN A C 1
ATOM 622 O O . ASN A 1 84 ? 4.695 -1.767 -3.871 1.00 93.62 84 ASN A O 1
ATOM 626 N N . TRP A 1 85 ? 4.784 -0.059 -5.313 1.00 93.06 85 TRP A N 1
ATOM 627 C CA . TRP A 1 85 ? 4.314 0.931 -4.338 1.00 93.06 85 TRP A CA 1
ATOM 628 C C . TRP A 1 85 ? 2.850 0.705 -3.931 1.00 93.06 85 TRP A C 1
ATOM 630 O O . TRP A 1 85 ? 2.520 0.751 -2.743 1.00 93.06 85 TRP A O 1
ATOM 640 N N . LEU A 1 86 ? 1.974 0.402 -4.892 1.00 95.88 86 LEU A N 1
ATOM 641 C CA . LEU A 1 86 ? 0.574 0.074 -4.620 1.00 95.88 86 LEU A CA 1
ATOM 642 C C . LEU A 1 86 ? 0.447 -1.192 -3.767 1.00 95.88 86 LEU A C 1
ATOM 644 O O . LEU A 1 86 ? -0.376 -1.227 -2.854 1.00 95.88 86 LEU A O 1
ATOM 648 N N . ALA A 1 87 ? 1.291 -2.200 -3.995 1.00 93.94 87 ALA A N 1
ATOM 649 C CA . ALA A 1 87 ? 1.337 -3.399 -3.163 1.00 93.94 87 ALA A CA 1
ATOM 650 C C . ALA A 1 87 ? 1.716 -3.074 -1.705 1.00 93.94 87 ALA A C 1
ATOM 652 O O . ALA A 1 87 ? 1.088 -3.579 -0.770 1.00 93.94 87 ALA A O 1
ATOM 653 N N . MET A 1 88 ? 2.689 -2.181 -1.490 1.00 84.06 88 MET A N 1
ATOM 654 C CA . MET A 1 88 ? 3.040 -1.702 -0.146 1.00 84.06 88 MET A CA 1
ATOM 655 C C . MET A 1 88 ? 1.881 -0.939 0.506 1.00 84.06 88 MET A C 1
ATOM 657 O O . MET A 1 88 ? 1.561 -1.184 1.670 1.00 84.06 88 MET A O 1
ATOM 661 N N . SER A 1 89 ? 1.217 -0.052 -0.243 1.00 90.56 89 SER A N 1
ATOM 662 C CA . SER A 1 89 ? 0.036 0.677 0.234 1.00 90.56 89 SER A CA 1
ATOM 663 C C . SER A 1 89 ? -1.097 -0.266 0.642 1.00 90.56 89 SER A C 1
ATOM 665 O O . SER A 1 89 ? -1.663 -0.122 1.728 1.00 90.56 89 SER A O 1
ATOM 667 N N . LEU A 1 90 ? -1.374 -1.282 -0.177 1.00 95.12 90 LEU A N 1
ATOM 668 C CA . LEU A 1 90 ? -2.376 -2.298 0.117 1.00 95.12 90 LEU A CA 1
ATOM 669 C C . LEU A 1 90 ? -2.044 -3.062 1.405 1.00 95.12 90 LEU A C 1
ATOM 671 O O . LEU A 1 90 ? -2.923 -3.247 2.245 1.00 95.12 90 LEU A O 1
ATOM 675 N N . SER A 1 91 ? -0.783 -3.463 1.590 1.00 86.81 91 SER A N 1
ATOM 676 C CA . SER A 1 91 ? -0.332 -4.134 2.815 1.00 86.81 91 SER A CA 1
ATOM 677 C C . SER A 1 91 ? -0.583 -3.273 4.061 1.00 86.81 91 SER A C 1
ATOM 679 O O . SER A 1 91 ? -1.124 -3.755 5.059 1.00 86.81 91 SER A O 1
ATOM 681 N N . MET A 1 92 ? -0.286 -1.970 3.991 1.00 78.19 92 MET A N 1
ATOM 682 C CA . MET A 1 92 ? -0.555 -1.034 5.090 1.00 78.19 92 MET A CA 1
ATOM 683 C C . MET A 1 92 ? -2.050 -0.903 5.400 1.00 78.19 92 MET A C 1
ATOM 685 O O . MET A 1 92 ? -2.440 -0.959 6.569 1.00 78.19 92 MET A O 1
ATOM 689 N N . LEU A 1 93 ? -2.898 -0.792 4.373 1.00 91.94 93 LEU A N 1
ATOM 690 C CA . LEU A 1 93 ? -4.353 -0.742 4.546 1.00 91.94 93 LEU A CA 1
ATOM 691 C C . LEU A 1 93 ? -4.886 -2.020 5.200 1.00 91.94 93 LEU A C 1
ATOM 693 O O . LEU A 1 93 ? -5.654 -1.952 6.157 1.00 91.94 93 LEU A O 1
ATOM 697 N N . GLN A 1 94 ? -4.433 -3.187 4.743 1.00 94.50 94 GLN A N 1
ATOM 698 C CA . GLN A 1 94 ? -4.826 -4.472 5.320 1.00 94.50 94 GLN A CA 1
ATOM 699 C C . GLN A 1 94 ? -4.410 -4.599 6.792 1.00 94.50 94 GLN A C 1
ATOM 701 O O . GLN A 1 94 ? -5.185 -5.103 7.605 1.00 94.50 94 GLN A O 1
ATOM 706 N N . MET A 1 95 ? -3.214 -4.131 7.163 1.00 80.19 95 MET A N 1
ATOM 707 C CA . MET A 1 95 ? -2.778 -4.104 8.566 1.00 80.19 95 MET A CA 1
ATOM 708 C C . MET A 1 95 ? -3.632 -3.158 9.425 1.00 80.19 95 MET A C 1
ATOM 710 O O . MET A 1 95 ? -3.984 -3.509 10.555 1.00 80.19 95 MET A O 1
ATOM 714 N N . SER A 1 96 ? -4.007 -1.987 8.896 1.00 87.44 96 SER A N 1
ATOM 715 C CA . SER A 1 96 ? -4.894 -1.040 9.586 1.00 87.44 96 SER A CA 1
ATOM 716 C C . SER A 1 96 ? -6.277 -1.648 9.837 1.00 87.44 96 SER A C 1
ATOM 718 O O . SER A 1 96 ? -6.770 -1.608 10.965 1.00 87.44 96 SER A O 1
ATOM 720 N N . ILE A 1 97 ? -6.852 -2.309 8.825 1.00 94.44 97 ILE A N 1
ATOM 721 C CA . ILE A 1 97 ? -8.139 -3.008 8.935 1.00 94.44 97 ILE A CA 1
ATOM 722 C C . ILE A 1 97 ? -8.078 -4.078 10.027 1.00 94.44 97 ILE A C 1
ATOM 724 O O . ILE A 1 97 ? -8.881 -4.034 10.955 1.00 94.44 97 ILE A O 1
ATOM 728 N N . LYS A 1 98 ? -7.086 -4.976 9.989 1.00 91.44 98 LYS A N 1
ATOM 729 C CA . LYS A 1 98 ? -6.929 -6.032 11.006 1.00 91.44 98 LYS A CA 1
ATOM 730 C C . LYS A 1 98 ? -6.805 -5.465 12.422 1.00 91.44 98 LYS A C 1
ATOM 732 O O . LYS A 1 98 ? -7.363 -6.014 13.369 1.00 91.44 98 LYS A O 1
ATOM 737 N N . THR A 1 99 ? -6.096 -4.347 12.573 1.00 89.50 99 THR A N 1
ATOM 738 C CA . THR A 1 99 ? -5.977 -3.656 13.866 1.00 89.50 99 THR A CA 1
ATOM 739 C C . THR A 1 99 ? -7.337 -3.149 14.350 1.00 89.50 99 THR A C 1
ATOM 741 O O . THR A 1 99 ? -7.682 -3.347 15.514 1.00 89.50 99 THR A O 1
ATOM 744 N N . MET A 1 100 ? -8.135 -2.536 13.470 1.00 94.31 100 MET A N 1
ATOM 745 C CA . MET A 1 100 ? -9.493 -2.083 13.797 1.00 94.31 100 MET A CA 1
ATOM 746 C C . MET A 1 100 ? -10.434 -3.244 14.121 1.00 94.31 100 MET A C 1
ATOM 748 O O . MET A 1 100 ? -11.222 -3.148 15.060 1.00 94.31 100 MET A O 1
ATOM 752 N N . GLU A 1 101 ? -10.338 -4.355 13.395 1.00 95.19 101 GLU A N 1
A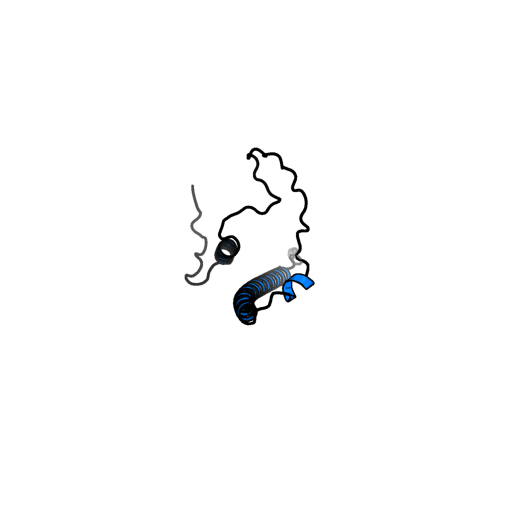TOM 753 C CA . GLU A 1 101 ? -11.118 -5.566 13.668 1.00 95.19 101 GLU A CA 1
ATOM 754 C C . GLU A 1 101 ? -10.800 -6.138 15.054 1.00 95.19 101 GLU A C 1
ATOM 756 O O . GLU A 1 101 ? -11.717 -6.470 15.809 1.00 95.19 101 GLU A O 1
ATOM 761 N N . LEU A 1 102 ? -9.521 -6.170 15.440 1.00 92.81 102 LEU A N 1
ATOM 762 C CA . LEU A 1 102 ? -9.106 -6.585 16.779 1.00 92.81 102 LEU A CA 1
ATOM 763 C C . LEU A 1 102 ? -9.620 -5.623 17.862 1.00 92.81 102 LEU A C 1
ATOM 765 O O . LEU A 1 102 ? -10.128 -6.067 18.894 1.00 92.81 102 LEU A O 1
ATOM 769 N N . GLN A 1 103 ? -9.526 -4.307 17.631 1.00 92.69 103 GLN A N 1
ATOM 770 C CA . GLN A 1 103 ? -10.070 -3.303 18.552 1.00 92.69 103 GLN A CA 1
ATOM 771 C C . GLN A 1 103 ? -11.585 -3.459 18.726 1.00 92.69 103 GLN A C 1
ATOM 773 O O . GLN A 1 103 ? -12.080 -3.422 19.853 1.00 92.69 103 GLN A O 1
ATOM 778 N N . LYS A 1 104 ? -12.318 -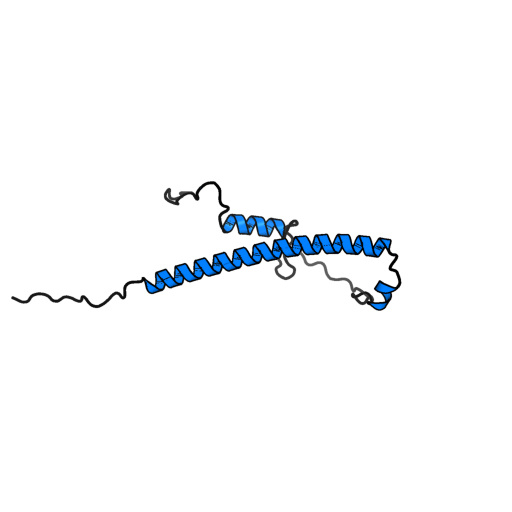3.698 17.634 1.00 91.31 104 LYS A N 1
ATOM 779 C CA . LYS A 1 104 ? -13.758 -3.966 17.662 1.00 91.31 104 LYS A CA 1
ATOM 780 C C . LYS A 1 104 ? -14.078 -5.209 18.496 1.00 91.31 104 LYS A C 1
ATOM 782 O O . LYS A 1 104 ? -14.911 -5.123 19.394 1.00 91.31 104 LYS A O 1
ATOM 787 N N . ALA A 1 105 ? -13.393 -6.327 18.248 1.00 94.50 105 ALA A N 1
ATOM 788 C CA . ALA A 1 105 ? -13.603 -7.570 18.992 1.00 94.50 105 ALA A CA 1
ATOM 789 C C . ALA A 1 105 ? -13.335 -7.399 20.500 1.00 94.50 105 ALA A C 1
ATOM 791 O O . ALA A 1 105 ? -14.095 -7.895 21.330 1.00 94.50 105 ALA A O 1
ATOM 792 N N . SER A 1 106 ? -12.298 -6.637 20.866 1.00 91.44 106 SER A N 1
ATOM 793 C CA . SER A 1 106 ? -11.994 -6.307 22.265 1.00 91.44 106 SER A CA 1
ATOM 794 C C . SER A 1 106 ? -13.110 -5.481 22.925 1.00 91.44 106 SER A C 1
ATOM 796 O O . SER A 1 106 ? -13.548 -5.791 24.034 1.00 91.44 106 SER A O 1
ATOM 798 N N . LEU A 1 107 ? -13.645 -4.469 22.229 1.00 93.12 107 LEU A N 1
ATOM 799 C CA . LEU A 1 107 ? -14.769 -3.666 22.726 1.00 93.12 107 LEU A CA 1
ATOM 800 C C . LEU A 1 107 ? -16.059 -4.484 22.879 1.00 93.12 107 LEU A C 1
ATOM 802 O O . LEU A 1 107 ? -16.805 -4.280 23.838 1.00 93.12 107 LEU A O 1
ATOM 806 N N . GLU A 1 108 ? -16.332 -5.409 21.959 1.00 92.44 108 GLU A N 1
ATOM 807 C CA . GLU A 1 108 ? -17.471 -6.329 22.052 1.00 92.44 108 GLU A CA 1
ATOM 808 C C . GLU A 1 108 ? -17.326 -7.284 23.244 1.00 92.44 108 GLU A C 1
ATOM 810 O O . GLU A 1 108 ? -18.283 -7.460 24.000 1.00 92.44 108 GLU A O 1
ATOM 815 N N . ALA A 1 109 ? -16.124 -7.818 23.482 1.00 90.12 109 ALA A N 1
ATOM 816 C CA . ALA A 1 109 ? -15.833 -8.647 24.650 1.00 90.12 109 ALA A CA 1
ATOM 817 C C . ALA A 1 109 ? -16.028 -7.877 25.969 1.00 90.12 109 ALA A C 1
ATOM 819 O O . ALA A 1 109 ? -16.661 -8.389 26.891 1.00 90.12 109 ALA A O 1
ATOM 820 N N . LEU A 1 110 ? -15.565 -6.623 26.049 1.00 87.44 110 LEU A N 1
ATOM 821 C CA . LEU A 1 110 ? -15.766 -5.762 27.222 1.00 87.44 110 LEU A CA 1
ATOM 822 C C . LEU A 1 110 ? -17.244 -5.421 27.456 1.00 87.44 110 LEU A C 1
ATOM 824 O O . LEU A 1 110 ? -17.703 -5.408 28.597 1.00 87.44 110 LEU A O 1
ATOM 828 N N . ARG A 1 111 ? -18.014 -5.181 26.388 1.00 80.69 111 ARG A N 1
ATOM 829 C CA . ARG A 1 111 ? -19.468 -4.969 26.481 1.00 80.69 111 ARG A CA 1
ATOM 830 C C . ARG A 1 111 ? -20.213 -6.230 26.915 1.00 80.69 111 ARG A C 1
ATOM 832 O O . ARG A 1 111 ? -21.172 -6.118 27.671 1.00 80.69 111 ARG A O 1
ATOM 839 N N . GLY A 1 112 ? -19.776 -7.406 26.469 1.00 75.62 112 GLY A N 1
ATOM 840 C CA . GLY A 1 112 ? -20.331 -8.693 26.896 1.00 75.62 112 GLY A CA 1
ATOM 841 C C . GLY A 1 112 ? -19.970 -9.067 28.337 1.00 75.62 112 GLY A C 1
ATOM 842 O O . GLY A 1 112 ? -20.758 -9.724 29.011 1.00 75.62 112 GLY A O 1
ATOM 843 N N . ALA A 1 113 ? -18.810 -8.619 28.824 1.00 67.81 113 ALA A N 1
ATOM 844 C CA . ALA A 1 113 ? -18.327 -8.859 30.184 1.00 67.81 113 ALA A CA 1
ATOM 845 C C . ALA A 1 113 ? -18.839 -7.844 31.222 1.00 67.81 113 ALA A C 1
ATOM 847 O O . ALA A 1 113 ? -18.606 -8.028 32.419 1.00 67.81 113 ALA A O 1
ATOM 848 N N . ALA A 1 114 ? -19.530 -6.778 30.798 1.00 60.12 114 ALA A N 1
ATOM 849 C CA . ALA A 1 114 ? -20.148 -5.835 31.720 1.00 60.12 114 ALA A CA 1
ATOM 850 C C . ALA A 1 114 ? -21.166 -6.586 32.603 1.00 60.12 114 ALA A C 1
ATOM 852 O O . ALA A 1 114 ? -22.120 -7.168 32.074 1.00 60.12 114 ALA A O 1
ATOM 853 N N . PRO A 1 115 ? -20.993 -6.604 33.940 1.00 57.81 115 PRO A N 1
ATOM 854 C CA . PRO A 1 115 ? -21.925 -7.298 34.808 1.00 57.81 115 PRO A CA 1
ATOM 855 C C . PRO A 1 115 ? -23.291 -6.639 34.647 1.00 57.81 115 PRO A C 1
ATOM 857 O O . PRO A 1 115 ? -23.418 -5.418 34.774 1.00 57.81 115 PRO A O 1
ATOM 860 N N . LYS A 1 116 ? -24.329 -7.440 34.382 1.00 56.78 116 LYS A N 1
ATOM 861 C CA . LYS A 1 116 ? -25.708 -6.990 34.571 1.00 56.78 116 LYS A CA 1
ATOM 862 C C . LYS A 1 116 ? -25.871 -6.640 36.047 1.00 56.78 116 LYS A C 1
ATOM 864 O O . LYS A 1 116 ? -26.118 -7.499 36.887 1.00 56.78 116 LYS A O 1
ATOM 869 N N . GLY A 1 117 ? -25.662 -5.369 36.370 1.00 63.53 117 GLY A N 1
ATOM 870 C CA . GLY A 1 117 ? -25.944 -4.824 37.681 1.00 63.53 117 GLY A CA 1
ATOM 871 C C . GLY A 1 117 ? -27.441 -4.910 37.934 1.00 63.53 117 GLY A C 1
ATOM 872 O O . GLY A 1 117 ? -28.200 -4.113 37.391 1.00 63.53 117 GLY A O 1
ATOM 873 N N . GLY A 1 118 ? -27.845 -5.863 38.772 1.00 54.94 118 GLY A N 1
ATOM 874 C CA . GLY A 1 118 ? -29.147 -5.833 39.425 1.00 54.94 118 GLY A CA 1
ATOM 875 C C . GLY A 1 118 ? -29.849 -7.176 39.516 1.00 54.94 118 GLY A C 1
ATOM 876 O O . GLY A 1 118 ? -30.756 -7.418 38.742 1.00 54.94 118 GLY A O 1
ATOM 877 N N . GLU A 1 119 ? -29.500 -7.973 40.529 1.00 53.31 119 GLU A N 1
ATOM 878 C CA . GLU A 1 119 ? -30.482 -8.673 41.374 1.00 53.31 119 GLU A CA 1
ATOM 879 C C . GLU A 1 119 ? -29.798 -9.180 42.652 1.00 53.31 119 GLU A C 1
ATOM 881 O O . GLU A 1 119 ? -29.407 -10.327 42.812 1.00 53.31 119 GLU A O 1
ATOM 886 N N . GLY A 1 120 ? -29.606 -8.241 43.575 1.00 51.28 120 GLY A N 1
ATOM 887 C CA . GLY A 1 120 ? -29.145 -8.480 44.942 1.00 51.28 120 GLY A CA 1
ATOM 888 C C . GLY A 1 120 ? -29.673 -7.387 45.866 1.00 51.28 120 GLY A C 1
ATOM 889 O O . GLY A 1 120 ? -28.964 -6.878 46.732 1.00 51.28 120 GLY A O 1
ATOM 890 N N . ARG A 1 121 ? -30.907 -6.922 45.625 1.00 54.78 121 ARG A N 1
ATOM 891 C CA . ARG A 1 121 ? -31.568 -5.953 46.497 1.00 54.78 121 ARG A CA 1
ATOM 892 C C . ARG A 1 121 ? -31.984 -6.681 47.775 1.00 54.78 121 ARG A C 1
ATOM 894 O O . ARG A 1 121 ? -33.011 -7.339 47.806 1.00 54.78 121 ARG A O 1
ATOM 901 N N . ARG A 1 122 ? -31.164 -6.510 48.814 1.00 59.06 122 ARG A N 1
ATOM 902 C CA . ARG A 1 122 ? -31.560 -6.414 50.229 1.00 59.06 122 ARG A CA 1
ATOM 903 C C . ARG A 1 122 ? -32.652 -7.405 50.664 1.00 59.06 122 ARG A C 1
ATOM 905 O O . ARG A 1 122 ? -33.801 -7.013 50.838 1.00 59.06 122 ARG A O 1
ATOM 912 N N . GLN A 1 123 ? -32.273 -8.644 50.965 1.00 53.72 123 GLN A N 1
ATOM 913 C CA . GLN A 1 123 ? -32.960 -9.355 52.044 1.00 53.72 123 GLN A CA 1
ATOM 914 C C . GLN A 1 123 ? -32.350 -8.867 53.357 1.00 53.72 123 GLN A C 1
ATOM 916 O O . GLN A 1 123 ? -31.251 -9.261 53.738 1.00 53.72 123 GLN A O 1
ATOM 921 N N . ALA A 1 124 ? -33.039 -7.925 53.997 1.00 56.22 124 ALA A N 1
ATOM 922 C CA . ALA A 1 124 ? -32.840 -7.650 55.408 1.00 56.22 124 ALA A CA 1
ATOM 923 C C . ALA A 1 124 ? -3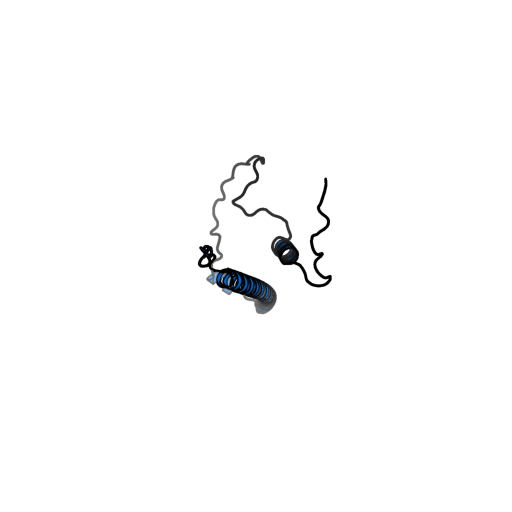3.407 -8.847 56.188 1.00 56.22 124 ALA A C 1
ATOM 925 O O . ALA A 1 124 ? -34.578 -9.176 55.980 1.00 5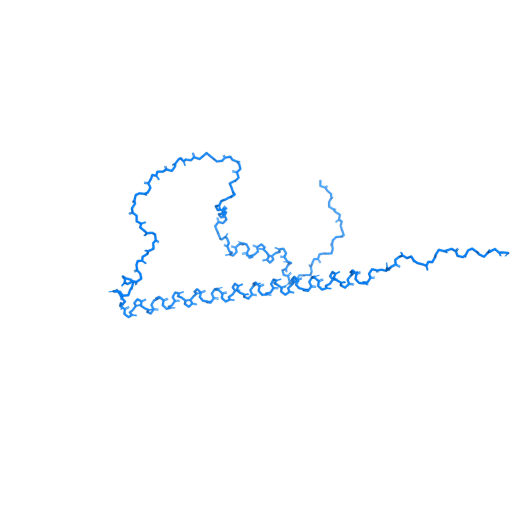6.22 124 ALA A O 1
ATOM 926 N N . PRO A 1 125 ? -32.637 -9.515 57.062 1.00 56.31 125 PRO A N 1
ATOM 927 C CA . PRO A 1 125 ? -33.226 -10.474 57.974 1.00 56.31 125 PRO A CA 1
ATOM 928 C C . PRO A 1 125 ? -34.026 -9.686 59.015 1.00 56.31 125 PRO A C 1
ATOM 930 O O . PRO A 1 125 ? -33.476 -9.000 59.873 1.00 56.31 125 PRO A O 1
ATOM 933 N N . SER A 1 126 ? -35.350 -9.747 58.901 1.00 64.75 126 SER A N 1
ATOM 934 C CA . SER A 1 126 ? -36.251 -9.447 60.006 1.00 64.75 126 SER A CA 1
ATOM 935 C C . SER A 1 126 ? -36.298 -10.657 60.938 1.00 64.75 126 SER A C 1
ATOM 937 O O . SER A 1 126 ? -37.015 -11.608 60.631 1.00 64.75 126 SER A O 1
ATOM 939 N N . ARG A 1 127 ? -35.548 -10.623 62.045 1.00 56.03 127 ARG A N 1
ATOM 940 C CA . ARG A 1 127 ? -35.949 -11.076 63.395 1.00 56.03 127 ARG A CA 1
ATOM 941 C C . ARG A 1 127 ? -34.780 -11.078 64.366 1.00 56.03 127 ARG A C 1
ATOM 943 O O . ARG A 1 127 ? -33.696 -11.550 63.969 1.00 56.03 127 ARG A O 1
#

Secondary structure (DSSP, 8-state):
----S---PPPTTS--HHHHHHHHHHHH-TT-PPPTT-PPTT---PPPPP--S--SS--HHHHSTT--HHHHHHHHHHHHHHHHHHHHHHHHHHHHHHHHHHHHHHHHHHHHHS----S--------